Protein AF-A0A932T012-F1 (afdb_monomer_lite)

Secondary structure (DSSP, 8-state):
---------------S--------S-----TT---TT-S-TTS--------TTS-----HHHHHHHHHHHHHHH---HHHHHHHHHHHHHHHHHHHHHHHHHHHHHHHHHHHHHHHHHHHHHHHHHTHHHHHHHHHHHHHHHHTT-S-------------------

Radius of gyration: 33.33 Å; chains: 1; bounding box: 87×62×75 Å

pLDDT: mean 76.05, std 20.31, range [42.94, 98.31]

Sequence (166 aa):
MKIAIGGLCGALLFLAFGPAWAQPKGRFVPKDLGPPDEVGSDVKLVPTLRQFGAPVEPDQFTIDTNEVIGAYRESTDDKIRANLRSRLVVLLSRKFDSQHQRREKEINELKARLKQLTETHAKRTADRKGIIDRHADHLLREVDGLGWEFDEPAMVGDPDLSYRIN

Foldseek 3Di:
DDDDDDDDDDPDDPDDDDDDDPPPPDPPPPPPPPDPPPPDPPPPPDPPPPPPDDPDDDDVLNVVLVVLVVQLVVDPDPVSNVVSVVVNVVSVVVVVVVVVVVVVVVVVVVVVVVVVVVVVVVVCVVCVVVVVVVVVVQVVCVVVVNHPPDPPVPCPPPPPPPDDDD

Structure (mmCIF, N/CA/C/O backbone):
data_AF-A0A932T012-F1
#
_entry.id   AF-A0A932T012-F1
#
loop_
_atom_site.group_PDB
_atom_site.id
_atom_site.type_symbol
_atom_site.label_atom_id
_atom_site.label_alt_id
_atom_site.label_comp_id
_atom_site.label_asym_id
_atom_site.label_entity_id
_atom_site.label_seq_id
_atom_site.pdbx_PDB_ins_code
_atom_site.Cartn_x
_atom_site.Cartn_y
_atom_site.Cartn_z
_atom_site.occupancy
_atom_site.B_iso_or_equiv
_atom_site.auth_seq_id
_atom_site.auth_comp_id
_atom_site.auth_asym_id
_atom_site.auth_atom_id
_atom_site.pdbx_PDB_model_num
ATOM 1 N N . MET A 1 1 ? -25.061 -42.784 -18.153 1.00 48.53 1 MET A N 1
ATOM 2 C CA . MET A 1 1 ? -23.814 -43.362 -18.698 1.00 48.53 1 MET A CA 1
ATOM 3 C C . MET A 1 1 ? -22.673 -42.988 -17.767 1.00 48.53 1 MET A C 1
ATOM 5 O O . MET A 1 1 ? -22.467 -41.806 -17.539 1.00 48.53 1 MET A O 1
ATOM 9 N N . LYS A 1 2 ? -22.023 -43.977 -17.147 1.00 44.00 2 LYS A N 1
ATOM 10 C CA . LYS A 1 2 ? -20.878 -43.804 -16.241 1.00 44.00 2 LYS A CA 1
ATOM 11 C C . LYS A 1 2 ? -19.634 -44.284 -16.985 1.00 44.00 2 LYS A C 1
ATOM 13 O O . LYS A 1 2 ? -19.630 -45.424 -17.434 1.00 44.00 2 LYS A O 1
ATOM 18 N N . ILE A 1 3 ? -18.620 -43.432 -17.108 1.00 52.34 3 ILE A N 1
ATOM 19 C CA . ILE A 1 3 ? -17.294 -43.811 -17.604 1.00 52.34 3 ILE A CA 1
ATOM 20 C C . ILE A 1 3 ? -16.326 -43.612 -16.438 1.00 52.34 3 ILE A C 1
ATOM 22 O O . ILE A 1 3 ? -16.067 -42.490 -16.014 1.00 52.34 3 ILE A O 1
ATOM 26 N N . ALA A 1 4 ? -15.880 -44.731 -15.881 1.00 56.84 4 ALA A N 1
ATOM 27 C CA . ALA A 1 4 ? -14.683 -44.845 -15.058 1.00 56.84 4 ALA A CA 1
ATOM 28 C C . ALA A 1 4 ? -13.590 -45.520 -15.910 1.00 56.84 4 ALA A C 1
ATOM 30 O O . ALA A 1 4 ? -13.897 -45.991 -17.003 1.00 56.84 4 ALA A O 1
ATOM 31 N N . ILE A 1 5 ? -12.379 -45.648 -15.350 1.00 50.69 5 ILE A N 1
ATOM 32 C CA . ILE A 1 5 ? -11.118 -46.164 -15.932 1.00 50.69 5 ILE A CA 1
ATOM 33 C C . ILE A 1 5 ? -10.258 -45.013 -16.489 1.00 50.69 5 ILE A C 1
ATOM 35 O O . ILE A 1 5 ? -10.705 -44.252 -17.332 1.00 50.69 5 ILE A O 1
ATOM 39 N N . GLY A 1 6 ? -9.013 -44.808 -16.070 1.00 44.91 6 GLY A N 1
ATOM 40 C CA . GLY A 1 6 ? -8.174 -45.586 -15.170 1.00 44.91 6 GLY A CA 1
ATOM 41 C C . GLY A 1 6 ? -6.898 -44.806 -14.862 1.00 44.91 6 GLY A C 1
ATOM 42 O O . GLY A 1 6 ? -6.474 -43.945 -15.632 1.00 44.91 6 GLY A O 1
ATOM 43 N N . GLY A 1 7 ? -6.326 -45.093 -13.695 1.00 50.66 7 GLY A N 1
ATOM 44 C CA . GLY A 1 7 ? -5.033 -44.576 -13.281 1.00 50.66 7 GLY A CA 1
ATOM 45 C C . GLY A 1 7 ? -3.892 -45.178 -14.098 1.00 50.66 7 GLY A C 1
ATOM 46 O O . GLY A 1 7 ? -3.899 -46.358 -14.438 1.00 50.66 7 GLY A O 1
ATOM 47 N N . LEU A 1 8 ? -2.899 -44.338 -14.365 1.00 47.88 8 LEU A N 1
ATOM 48 C CA . LEU A 1 8 ? -1.589 -44.688 -14.902 1.00 47.88 8 LEU A CA 1
ATOM 49 C C . LEU A 1 8 ? -0.626 -43.712 -14.211 1.00 47.88 8 LEU A C 1
ATOM 51 O O . LEU A 1 8 ? -0.660 -42.512 -14.453 1.00 47.88 8 LEU A O 1
ATOM 55 N N . CYS A 1 9 ? -0.051 -44.106 -13.076 1.00 42.94 9 CYS A N 1
ATOM 56 C CA . CYS A 1 9 ? 1.276 -44.718 -13.006 1.00 42.94 9 CYS A CA 1
ATOM 57 C C . CYS A 1 9 ? 2.296 -43.947 -13.857 1.00 42.94 9 CYS A C 1
ATOM 59 O O . CYS A 1 9 ? 2.454 -44.194 -15.046 1.00 42.94 9 CYS A O 1
ATOM 61 N N . GLY A 1 10 ? 2.980 -42.999 -13.224 1.00 46.34 10 GLY A N 1
ATOM 62 C CA . GLY A 1 10 ? 3.998 -42.172 -13.861 1.00 46.34 10 GLY A CA 1
ATOM 63 C C . GLY A 1 10 ? 4.817 -41.415 -12.829 1.00 46.34 10 GLY A C 1
ATOM 64 O O . GLY A 1 10 ? 4.950 -40.200 -12.910 1.00 46.34 10 GLY A O 1
ATOM 65 N N . ALA A 1 11 ? 5.323 -42.131 -11.823 1.00 50.38 11 ALA A N 1
ATOM 66 C CA . ALA A 1 11 ? 6.376 -41.640 -10.948 1.00 50.38 11 ALA A CA 1
ATOM 67 C C . ALA A 1 11 ? 7.670 -41.498 -11.767 1.00 50.38 11 ALA A C 1
ATOM 69 O O . ALA A 1 11 ? 8.505 -42.398 -11.792 1.00 50.38 11 ALA A O 1
ATOM 70 N N . LEU A 1 12 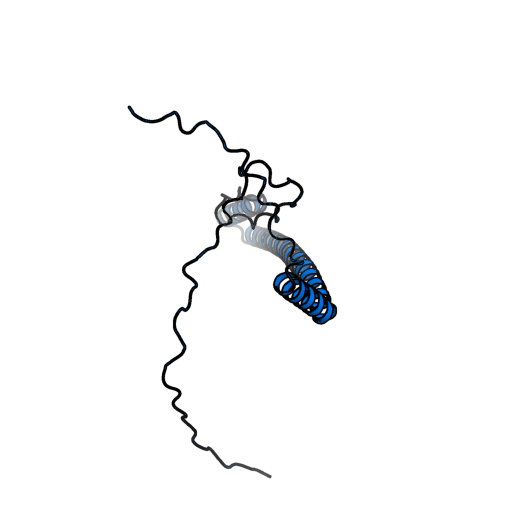? 7.824 -40.372 -12.465 1.00 54.47 12 LEU A N 1
ATOM 71 C CA . LEU A 1 12 ? 9.108 -39.942 -13.005 1.00 54.47 12 LEU A CA 1
ATOM 72 C C . LEU A 1 12 ? 9.829 -39.113 -11.945 1.00 54.47 12 LEU A C 1
ATOM 74 O O . LEU A 1 12 ? 9.693 -37.899 -11.834 1.00 54.47 12 LEU A O 1
ATOM 78 N N . LEU A 1 13 ? 10.581 -39.863 -11.147 1.00 48.69 13 LEU A N 1
ATOM 79 C CA . LEU A 1 13 ? 11.903 -39.526 -10.640 1.00 48.69 13 LEU A CA 1
ATOM 80 C C . LEU A 1 13 ? 12.640 -38.531 -11.567 1.00 48.69 13 LEU A C 1
ATOM 82 O O . LEU A 1 13 ? 13.310 -38.932 -12.513 1.00 48.69 13 LEU A O 1
ATOM 86 N N . PHE A 1 14 ? 12.564 -37.234 -11.266 1.00 46.28 14 PHE A N 1
ATOM 87 C CA . PHE A 1 14 ? 13.635 -36.296 -11.603 1.00 46.28 14 PHE A CA 1
ATOM 88 C C . PHE A 1 14 ? 14.411 -36.011 -10.322 1.00 46.28 14 PHE A C 1
ATOM 90 O O . PHE A 1 14 ? 14.105 -35.112 -9.539 1.00 46.28 14 PHE A O 1
ATOM 97 N N . LEU A 1 15 ? 15.404 -36.872 -10.099 1.00 52.03 15 LEU A N 1
ATOM 98 C CA . LEU A 1 15 ? 16.545 -36.579 -9.253 1.00 52.03 15 LEU A CA 1
ATOM 99 C C . LEU A 1 15 ? 17.149 -35.239 -9.681 1.00 52.03 15 LEU A C 1
ATOM 101 O O . LEU A 1 15 ? 17.484 -35.029 -10.843 1.00 52.03 15 LEU A O 1
ATOM 105 N N . ALA A 1 16 ? 17.245 -34.347 -8.700 1.00 52.66 16 ALA A N 1
ATOM 106 C CA . ALA A 1 16 ? 18.463 -33.636 -8.342 1.00 52.66 16 ALA A CA 1
ATOM 107 C C . ALA A 1 16 ? 19.499 -33.464 -9.467 1.00 52.66 16 ALA A C 1
ATOM 109 O O . ALA A 1 16 ? 20.289 -34.370 -9.692 1.00 52.66 16 ALA A O 1
ATOM 110 N N . PHE A 1 17 ? 19.530 -32.283 -10.094 1.00 52.78 17 PHE A N 1
ATOM 111 C CA . PHE A 1 17 ? 20.749 -31.521 -10.427 1.00 52.78 17 PHE A CA 1
ATOM 112 C C . PHE A 1 17 ? 20.348 -30.200 -11.116 1.00 52.78 17 PHE A C 1
ATOM 114 O O . PHE A 1 17 ? 20.526 -30.001 -12.313 1.00 52.78 17 PHE A O 1
ATOM 121 N N . GLY A 1 18 ? 19.750 -29.273 -10.364 1.00 47.53 18 GLY A N 1
ATOM 122 C CA . GLY A 1 18 ? 19.715 -27.873 -10.792 1.00 47.53 18 GLY A CA 1
ATOM 123 C C . GLY A 1 18 ? 21.042 -27.220 -10.394 1.00 47.53 18 GLY A C 1
ATOM 124 O O . GLY A 1 18 ? 21.390 -27.318 -9.214 1.00 47.53 18 GLY A O 1
ATOM 125 N N . PRO A 1 19 ? 21.801 -26.577 -11.303 1.00 57.75 19 PRO A N 1
ATOM 126 C CA . PRO A 1 19 ? 23.048 -25.911 -10.951 1.00 57.75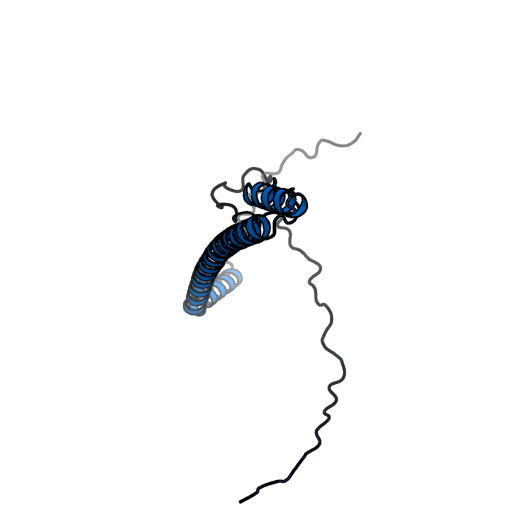 19 PRO A CA 1
ATOM 127 C C . PRO A 1 19 ? 22.745 -24.687 -10.079 1.00 57.75 19 PRO A C 1
ATOM 129 O O . PRO A 1 19 ? 22.476 -23.584 -10.539 1.00 57.75 19 PRO A O 1
ATOM 132 N N . ALA A 1 20 ? 22.730 -24.911 -8.774 1.00 51.69 20 ALA A N 1
ATOM 133 C CA . ALA A 1 20 ? 23.737 -24.353 -7.900 1.00 51.69 20 ALA A CA 1
ATOM 134 C C . ALA A 1 20 ? 24.560 -23.173 -8.488 1.00 51.69 20 ALA A C 1
ATOM 136 O O . ALA A 1 20 ? 25.576 -23.371 -9.145 1.00 51.69 20 ALA A O 1
ATOM 137 N N . TRP A 1 21 ? 24.133 -21.942 -8.183 1.00 59.75 21 TRP A N 1
ATOM 138 C CA . TRP A 1 21 ? 25.021 -20.813 -7.861 1.00 59.75 21 TRP A CA 1
ATOM 139 C C . TRP A 1 21 ? 26.208 -20.543 -8.807 1.00 59.75 21 TRP A C 1
ATOM 141 O O . TRP A 1 21 ? 27.337 -20.365 -8.361 1.00 59.75 21 TRP A O 1
ATOM 151 N N . ALA A 1 22 ? 25.947 -20.308 -10.092 1.00 51.66 22 ALA A N 1
ATOM 152 C CA . ALA A 1 22 ? 26.799 -19.402 -10.868 1.00 51.66 22 ALA A CA 1
ATOM 153 C C . ALA A 1 22 ? 26.419 -17.945 -10.538 1.00 51.66 22 ALA A C 1
ATOM 155 O O . ALA A 1 22 ? 25.855 -17.219 -11.352 1.00 51.66 22 ALA A O 1
ATOM 156 N N . GLN A 1 23 ? 26.669 -17.529 -9.294 1.00 64.12 23 GLN A N 1
ATOM 157 C CA . GLN A 1 23 ? 26.728 -16.107 -8.966 1.00 64.12 23 GLN A CA 1
ATOM 158 C C . GLN A 1 23 ? 28.036 -15.573 -9.563 1.00 64.12 23 GLN A C 1
ATOM 160 O O . GLN A 1 23 ? 29.097 -16.059 -9.159 1.00 64.12 23 GLN A O 1
ATOM 165 N N . PRO A 1 24 ? 28.019 -14.606 -10.497 1.00 56.78 24 PRO A N 1
ATOM 166 C CA . PRO A 1 24 ? 29.245 -13.926 -10.879 1.00 56.78 24 PRO A CA 1
ATOM 167 C C . PRO A 1 24 ? 29.803 -13.240 -9.626 1.00 56.78 24 PRO A C 1
ATOM 169 O O . PRO A 1 24 ? 29.246 -12.263 -9.122 1.00 56.78 24 PRO A O 1
ATOM 172 N N . LYS A 1 25 ? 30.896 -13.786 -9.083 1.00 56.50 25 LYS A N 1
ATOM 173 C CA . LYS A 1 25 ? 31.730 -13.112 -8.084 1.00 56.50 25 LYS A CA 1
ATOM 174 C C . LYS A 1 25 ? 32.438 -11.968 -8.794 1.00 56.50 25 LYS A C 1
ATOM 176 O O . LYS A 1 25 ? 33.554 -12.098 -9.272 1.00 56.50 25 LYS A O 1
ATOM 181 N N . GLY A 1 26 ? 31.708 -10.877 -8.918 1.00 51.81 26 GLY A N 1
ATOM 182 C CA . GLY A 1 26 ? 32.116 -9.690 -9.635 1.00 51.81 26 GLY A CA 1
ATOM 183 C C . GLY A 1 26 ? 30.939 -8.739 -9.662 1.00 51.81 26 GLY A C 1
ATOM 184 O O . GLY A 1 26 ? 30.321 -8.541 -10.702 1.00 51.81 26 GLY A O 1
ATOM 185 N N . ARG A 1 27 ? 30.598 -8.157 -8.504 1.00 53.12 27 ARG A N 1
ATOM 186 C CA . ARG A 1 27 ? 29.941 -6.850 -8.537 1.00 53.12 27 ARG A CA 1
ATOM 187 C C . ARG A 1 27 ? 30.942 -5.932 -9.219 1.00 53.12 27 ARG A C 1
ATOM 189 O O . ARG A 1 27 ? 31.914 -5.513 -8.599 1.00 53.12 27 ARG A O 1
ATOM 196 N N . PHE A 1 28 ? 30.718 -5.684 -10.501 1.00 56.00 28 PHE A N 1
ATOM 197 C CA . PHE A 1 28 ? 31.253 -4.514 -11.161 1.00 56.00 28 PHE A CA 1
ATOM 198 C C . PHE A 1 28 ? 30.700 -3.326 -10.375 1.00 56.00 28 PHE A C 1
ATOM 200 O O . PHE A 1 28 ? 29.518 -3.001 -10.467 1.00 56.00 28 PHE A O 1
ATOM 207 N N . VAL A 1 29 ? 31.515 -2.788 -9.475 1.00 60.53 29 VAL A N 1
ATOM 208 C CA . VAL A 1 29 ? 31.317 -1.449 -8.942 1.00 60.53 29 VAL A CA 1
ATOM 209 C C . VAL A 1 29 ? 32.084 -0.581 -9.929 1.00 60.53 29 VAL A C 1
ATOM 211 O O . VAL A 1 29 ? 33.313 -0.683 -9.947 1.00 60.53 29 VAL A O 1
ATOM 214 N N . PRO A 1 30 ? 31.409 0.179 -10.811 1.00 56.38 30 PRO A N 1
ATOM 215 C CA . PRO A 1 30 ? 32.094 1.171 -11.622 1.00 56.38 30 PRO A CA 1
ATOM 216 C C . PRO A 1 30 ? 32.911 2.045 -10.670 1.00 56.38 30 PRO A C 1
ATOM 218 O O . PRO A 1 30 ? 32.372 2.550 -9.682 1.00 56.38 30 PRO A O 1
ATOM 221 N N . LYS A 1 31 ? 34.216 2.160 -10.918 1.00 62.47 31 LYS A N 1
ATOM 222 C CA . LYS A 1 31 ? 35.138 2.918 -10.060 1.00 62.47 31 LYS A CA 1
ATOM 223 C C . LYS A 1 31 ? 34.909 4.434 -10.158 1.00 62.47 31 LYS A C 1
ATOM 225 O O . LYS A 1 31 ? 35.461 5.178 -9.359 1.00 62.47 31 LYS A O 1
ATOM 230 N N . ASP A 1 32 ? 34.015 4.836 -11.061 1.00 57.38 32 ASP A N 1
ATOM 231 C CA . ASP A 1 32 ? 33.709 6.217 -11.428 1.00 57.38 32 ASP A CA 1
ATOM 232 C C . ASP A 1 32 ? 32.343 6.670 -10.897 1.00 57.38 32 ASP A C 1
ATOM 234 O O . ASP A 1 32 ? 31.744 7.622 -11.397 1.00 57.38 32 ASP A O 1
ATOM 238 N N . LEU A 1 33 ? 31.823 6.001 -9.861 1.00 57.16 33 LEU A N 1
ATOM 239 C CA . LEU A 1 33 ? 30.870 6.666 -8.982 1.00 57.16 33 LEU A CA 1
ATOM 240 C C . LEU A 1 33 ? 31.641 7.812 -8.327 1.00 57.16 33 LEU A C 1
ATOM 242 O O . LEU A 1 33 ? 32.374 7.599 -7.362 1.00 57.16 33 LEU A O 1
ATOM 246 N N . GLY A 1 34 ? 31.520 9.001 -8.922 1.00 60.44 34 GLY A N 1
ATOM 247 C CA . GLY A 1 34 ? 32.024 10.248 -8.366 1.00 60.44 34 GLY A CA 1
ATOM 248 C C . GLY A 1 34 ? 31.603 10.413 -6.902 1.00 60.44 34 GLY A C 1
ATOM 249 O O . GLY A 1 34 ? 30.757 9.655 -6.408 1.00 60.44 34 GLY 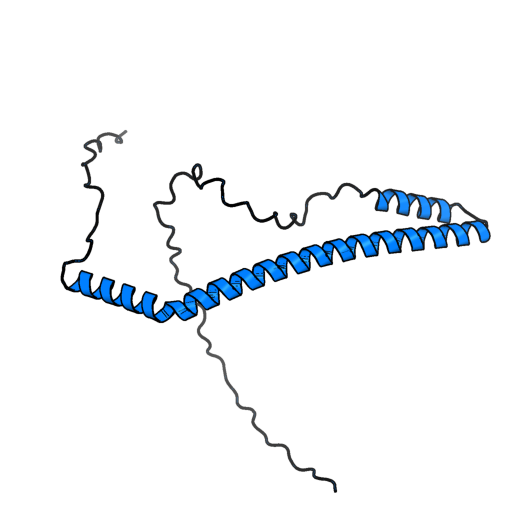A O 1
ATOM 250 N N . PRO A 1 35 ? 32.203 11.378 -6.185 1.00 61.66 35 PRO A N 1
ATOM 251 C CA . PRO A 1 35 ? 31.867 11.630 -4.789 1.00 61.66 35 PRO A CA 1
ATOM 252 C C . PRO A 1 35 ? 30.337 11.631 -4.618 1.00 61.66 35 PRO A C 1
ATOM 254 O O . PRO A 1 35 ? 29.642 12.165 -5.489 1.00 61.66 35 PRO A O 1
ATOM 257 N N . PRO A 1 36 ? 29.792 10.995 -3.562 1.00 58.75 36 PRO A N 1
ATOM 258 C CA . PRO A 1 36 ? 28.352 10.755 -3.371 1.00 58.75 36 PRO A CA 1
ATOM 259 C C . PRO A 1 36 ? 27.493 12.031 -3.233 1.00 58.75 36 PRO A C 1
ATOM 261 O O . PRO A 1 36 ? 26.332 11.966 -2.832 1.00 58.75 36 PRO A O 1
ATOM 264 N N . ASP A 1 37 ? 28.047 13.177 -3.601 1.00 58.84 37 ASP A N 1
ATOM 265 C CA . ASP A 1 37 ? 27.605 14.515 -3.274 1.00 58.84 37 ASP A CA 1
ATOM 266 C C . ASP A 1 37 ? 26.842 15.152 -4.455 1.00 58.84 37 ASP A C 1
ATOM 268 O O . ASP A 1 37 ? 26.145 16.144 -4.262 1.00 58.84 37 ASP A O 1
ATOM 272 N N . GLU A 1 38 ? 26.905 14.565 -5.664 1.00 54.22 38 GLU A N 1
ATOM 273 C CA . GLU A 1 38 ? 26.317 15.144 -6.890 1.00 54.22 38 GLU A CA 1
ATOM 274 C C . GLU A 1 38 ? 25.379 14.208 -7.679 1.00 54.22 38 GLU A C 1
ATOM 276 O O . GLU A 1 38 ? 25.150 14.382 -8.878 1.00 54.22 38 GLU A O 1
ATOM 281 N N . VAL A 1 39 ? 24.755 13.221 -7.026 1.00 56.12 39 VAL A N 1
ATOM 282 C CA . VAL A 1 39 ? 23.585 12.564 -7.633 1.00 56.12 39 VAL A CA 1
ATOM 283 C C . VAL A 1 39 ? 22.433 13.565 -7.602 1.00 56.12 39 VAL A C 1
ATOM 285 O O . VAL A 1 39 ? 21.827 13.788 -6.555 1.00 56.12 39 VAL A O 1
ATOM 288 N N . GLY A 1 40 ? 22.164 14.175 -8.760 1.00 50.44 40 GLY A N 1
ATOM 289 C CA . GLY A 1 40 ? 21.108 15.159 -8.980 1.00 50.44 40 GLY A CA 1
ATOM 290 C C . GLY A 1 40 ? 19.844 14.865 -8.171 1.00 50.44 40 GLY A C 1
ATOM 291 O O . GLY A 1 40 ? 19.222 13.806 -8.287 1.00 50.44 40 GLY A O 1
ATOM 292 N N . SER A 1 41 ? 19.463 15.845 -7.361 1.00 51.91 41 SER A N 1
ATOM 293 C CA . SER A 1 41 ? 18.329 15.871 -6.433 1.00 51.91 41 SER A CA 1
ATOM 294 C C . SER A 1 41 ? 16.945 15.717 -7.089 1.00 51.91 41 SER A C 1
ATOM 296 O O . SER A 1 41 ? 15.927 15.772 -6.399 1.00 51.91 41 SER A O 1
ATOM 298 N N . ASP A 1 42 ? 16.885 15.472 -8.399 1.00 49.84 42 ASP A N 1
ATOM 299 C CA . ASP A 1 42 ? 15.647 15.342 -9.172 1.00 49.84 42 ASP A CA 1
ATOM 300 C C . ASP A 1 42 ? 15.087 13.917 -9.239 1.00 49.84 42 ASP A C 1
ATOM 302 O O . ASP A 1 42 ? 13.967 13.703 -9.721 1.00 49.84 42 ASP A O 1
ATOM 306 N N . VAL A 1 43 ? 15.784 12.924 -8.678 1.00 50.09 43 VAL A N 1
ATOM 307 C CA . VAL A 1 43 ? 15.113 11.674 -8.317 1.00 50.09 43 VAL A CA 1
ATOM 308 C C . VAL A 1 43 ? 14.241 11.992 -7.111 1.00 50.09 43 VAL A C 1
ATOM 310 O O . VAL A 1 43 ? 14.707 11.935 -5.978 1.00 50.09 43 VAL A O 1
ATOM 313 N N . LYS A 1 44 ? 12.967 12.338 -7.352 1.00 54.59 44 LYS A N 1
ATOM 314 C CA . LYS A 1 44 ? 11.925 12.379 -6.316 1.00 54.59 44 LYS A CA 1
ATOM 315 C C . LYS A 1 44 ? 11.948 11.038 -5.604 1.00 54.59 44 LYS A C 1
ATOM 317 O O . LYS A 1 44 ? 11.386 10.053 -6.090 1.00 54.59 44 LYS A O 1
ATOM 322 N N . LEU A 1 45 ? 12.682 11.018 -4.497 1.00 51.41 45 LEU A N 1
ATOM 323 C CA . LEU A 1 45 ? 12.921 9.855 -3.679 1.00 51.41 45 LEU A CA 1
ATOM 324 C C . LEU A 1 45 ? 11.563 9.226 -3.417 1.00 51.41 45 LEU A C 1
ATOM 326 O O . LEU A 1 45 ? 10.626 9.880 -2.954 1.00 51.41 45 LEU A O 1
ATOM 330 N N . VAL A 1 46 ? 11.478 7.961 -3.823 1.00 57.00 46 VAL A N 1
ATOM 331 C CA . VAL A 1 46 ? 10.439 6.998 -3.481 1.00 57.00 46 VAL A CA 1
ATOM 332 C C . VAL A 1 46 ? 9.833 7.396 -2.135 1.00 57.00 46 VAL A C 1
ATOM 334 O O . VAL A 1 46 ? 10.620 7.560 -1.199 1.00 57.00 46 VAL A O 1
ATOM 337 N N . PRO A 1 47 ? 8.497 7.556 -1.996 1.00 54.03 47 PRO A N 1
ATOM 338 C CA . PRO A 1 47 ? 7.908 7.759 -0.681 1.00 54.03 47 PRO A CA 1
ATOM 339 C C . PRO A 1 47 ? 8.403 6.601 0.163 1.00 54.03 47 PRO A C 1
ATOM 341 O O . PRO A 1 47 ? 8.095 5.443 -0.134 1.00 54.03 47 PRO A O 1
ATOM 344 N N . THR A 1 48 ? 9.296 6.924 1.097 1.00 57.16 48 THR A N 1
ATOM 345 C CA . THR A 1 48 ? 10.053 5.960 1.873 1.00 57.16 48 THR A CA 1
ATOM 346 C C . THR A 1 48 ? 9.018 4.996 2.404 1.00 57.16 48 THR A C 1
ATOM 348 O O . THR A 1 48 ? 8.078 5.441 3.067 1.00 57.16 48 THR A O 1
ATOM 351 N N . LEU A 1 49 ? 9.108 3.716 2.017 1.00 53.50 49 LEU A N 1
ATOM 352 C CA . LEU A 1 49 ? 8.304 2.656 2.615 1.00 53.50 49 LEU A CA 1
ATOM 353 C C . LEU A 1 49 ? 8.435 2.879 4.110 1.00 53.50 49 LEU A C 1
ATOM 355 O O . LEU A 1 49 ? 9.531 2.703 4.639 1.00 53.50 49 LEU A O 1
ATOM 359 N N . ARG A 1 50 ? 7.369 3.429 4.708 1.00 55.31 50 ARG A N 1
ATOM 360 C CA . ARG A 1 50 ? 7.347 3.995 6.058 1.00 55.31 50 ARG A CA 1
ATOM 361 C C . ARG A 1 50 ?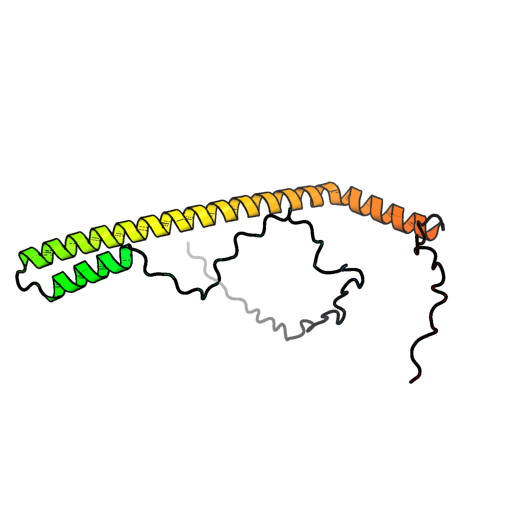 8.126 3.021 6.923 1.00 55.31 50 ARG A C 1
ATOM 363 O O . ARG A 1 50 ? 7.680 1.881 7.041 1.00 55.31 50 ARG A O 1
ATOM 370 N N . GLN A 1 51 ? 9.318 3.424 7.372 1.00 52.50 51 GLN A N 1
ATOM 371 C CA . GLN A 1 51 ? 10.261 2.526 8.031 1.00 52.50 51 GLN A CA 1
ATOM 372 C C . GLN A 1 51 ? 9.489 1.741 9.089 1.00 52.50 51 GLN A C 1
ATOM 374 O O . GLN A 1 51 ? 8.909 2.331 10.004 1.00 52.50 51 GLN A O 1
ATOM 379 N N . PHE A 1 52 ? 9.393 0.426 8.895 1.00 46.56 52 PHE A N 1
ATOM 380 C CA . PHE A 1 52 ? 8.767 -0.487 9.838 1.00 46.56 52 PHE A CA 1
ATOM 381 C C . PHE A 1 52 ? 9.591 -0.431 11.131 1.00 46.56 52 PHE A C 1
ATOM 383 O O . PHE A 1 52 ? 10.573 -1.152 11.260 1.00 46.56 52 PHE A O 1
ATOM 390 N N . GLY A 1 53 ? 9.264 0.484 12.044 1.00 48.94 53 GLY A N 1
ATOM 391 C CA . GLY A 1 53 ? 10.019 0.654 13.288 1.00 48.94 53 GLY A CA 1
ATOM 392 C C . GLY A 1 53 ? 10.036 2.057 13.889 1.00 48.94 53 GLY A C 1
ATOM 393 O O . GLY A 1 53 ? 10.423 2.184 15.045 1.00 48.94 53 GLY A O 1
ATOM 394 N N . ALA A 1 54 ? 9.603 3.104 13.175 1.00 49.56 54 ALA A N 1
ATOM 395 C CA . ALA A 1 54 ? 9.446 4.410 13.818 1.00 49.56 54 ALA A CA 1
ATOM 396 C C . ALA A 1 54 ? 8.306 4.347 14.860 1.00 49.56 54 ALA A C 1
ATOM 398 O O . ALA A 1 54 ? 7.227 3.847 14.515 1.00 49.56 54 ALA A O 1
ATOM 399 N N . PRO A 1 55 ? 8.508 4.837 16.101 1.00 49.66 55 PRO A N 1
ATOM 400 C CA . PRO A 1 55 ? 7.440 4.965 17.084 1.00 49.66 55 PRO A CA 1
ATOM 401 C C . PRO A 1 55 ? 6.307 5.782 16.470 1.00 49.66 55 PRO A C 1
ATOM 403 O O . PRO A 1 55 ? 6.480 6.942 16.102 1.00 49.66 55 PRO A O 1
ATOM 406 N N . VAL A 1 56 ? 5.158 5.144 16.271 1.00 62.00 56 VAL A N 1
ATOM 407 C CA . VAL A 1 56 ? 3.964 5.847 15.816 1.00 62.00 56 VAL A CA 1
ATOM 408 C C . VAL A 1 56 ? 3.409 6.545 17.047 1.00 62.00 56 VAL A C 1
ATOM 410 O O . VAL A 1 56 ? 2.917 5.866 17.947 1.00 62.00 56 VAL A O 1
ATOM 413 N N . GLU A 1 57 ? 3.526 7.875 17.092 1.00 64.00 57 GLU A N 1
ATOM 414 C CA . GLU A 1 57 ? 2.806 8.701 18.066 1.00 64.00 57 GLU A CA 1
ATOM 415 C C . GLU A 1 57 ? 1.348 8.223 18.153 1.00 64.00 57 GLU A C 1
ATOM 417 O O . GLU A 1 57 ? 0.746 7.938 17.104 1.00 64.00 57 GLU A O 1
ATOM 422 N N . PRO A 1 58 ? 0.785 8.062 19.365 1.00 69.44 58 PRO A N 1
ATOM 423 C CA . PRO A 1 58 ? -0.562 7.548 19.526 1.00 69.44 58 PRO A CA 1
ATOM 424 C C . PRO A 1 58 ? -1.535 8.442 18.760 1.00 69.44 58 PRO A C 1
ATOM 426 O O . PRO A 1 58 ? -1.733 9.610 19.080 1.00 69.44 58 PRO A O 1
ATOM 429 N N . ASP A 1 59 ? -2.137 7.873 17.717 1.00 82.38 59 ASP A N 1
ATOM 430 C CA . ASP A 1 59 ? -3.181 8.535 16.939 1.00 82.38 59 ASP A CA 1
ATOM 431 C C . ASP A 1 59 ? -4.326 8.926 17.888 1.00 82.38 59 ASP A C 1
ATOM 433 O O . ASP A 1 59 ? -4.646 8.154 18.800 1.00 82.38 59 ASP A O 1
ATOM 437 N N . GLN A 1 60 ? -4.971 10.075 17.659 1.00 85.38 60 GLN A N 1
ATOM 438 C CA . GLN A 1 60 ? -6.120 10.566 18.435 1.00 85.38 60 GLN A CA 1
ATOM 439 C C . GLN A 1 60 ? -7.159 9.456 18.653 1.00 85.38 60 GLN A C 1
ATOM 441 O O . GLN A 1 60 ? -7.728 9.310 19.730 1.00 85.38 60 GLN A O 1
ATOM 446 N N . PHE A 1 61 ? -7.315 8.580 17.659 1.00 87.94 61 PHE A N 1
ATOM 447 C CA . PHE A 1 61 ? -8.168 7.406 17.745 1.00 87.94 61 PHE A CA 1
ATOM 448 C C . PHE A 1 61 ? -7.872 6.479 18.937 1.00 87.94 61 PHE A C 1
ATOM 450 O O . PHE A 1 61 ? -8.785 5.923 19.548 1.00 87.94 61 PHE A O 1
ATOM 457 N N . THR A 1 62 ? -6.593 6.236 19.227 1.00 89.81 62 THR A N 1
ATOM 458 C CA . THR A 1 62 ? -6.170 5.353 20.323 1.00 89.81 62 THR A CA 1
ATOM 459 C C . THR A 1 62 ? -6.500 5.957 21.678 1.00 89.81 62 THR A C 1
ATOM 461 O O . THR A 1 62 ? -6.950 5.230 22.562 1.00 89.81 62 THR A O 1
ATOM 464 N N . ILE A 1 63 ? -6.367 7.278 21.801 1.00 92.25 63 ILE A N 1
ATOM 465 C CA . ILE A 1 63 ? -6.742 8.038 22.991 1.00 92.25 63 ILE A CA 1
ATOM 466 C C . ILE A 1 63 ? -8.256 7.924 23.202 1.00 92.25 63 ILE A C 1
ATOM 468 O O . ILE A 1 63 ? -8.681 7.402 24.232 1.00 92.25 63 ILE A O 1
ATOM 472 N N . ASP A 1 64 ? -9.055 8.270 22.187 1.00 93.00 64 ASP A N 1
ATOM 473 C CA . ASP A 1 64 ? -10.524 8.231 22.249 1.00 93.00 64 ASP A CA 1
ATOM 474 C C . ASP A 1 64 ? -11.055 6.818 22.560 1.00 93.00 64 ASP A C 1
ATOM 476 O O . ASP A 1 64 ? -12.016 6.631 23.307 1.00 93.00 64 ASP A O 1
ATOM 480 N N . THR A 1 65 ? -10.421 5.789 21.990 1.00 95.56 65 THR A N 1
ATOM 481 C CA . THR A 1 65 ? -10.795 4.388 22.234 1.00 95.56 65 THR A CA 1
ATOM 482 C C . THR A 1 65 ? -10.497 3.977 23.672 1.00 95.56 65 THR A C 1
ATOM 484 O O . THR A 1 65 ? -11.334 3.341 24.313 1.00 95.56 65 THR A O 1
ATOM 487 N N . ASN A 1 66 ? -9.321 4.338 24.190 1.00 96.31 66 ASN A N 1
ATOM 488 C CA . ASN A 1 66 ? -8.927 4.016 25.558 1.00 96.31 66 ASN A CA 1
ATOM 489 C C . ASN A 1 66 ? -9.804 4.742 26.582 1.00 96.31 66 ASN A C 1
ATOM 491 O O . ASN A 1 66 ? -10.176 4.135 27.584 1.00 96.31 66 ASN A O 1
ATOM 495 N N . GLU A 1 67 ? -10.194 5.988 26.304 1.00 96.88 67 GLU A N 1
ATOM 496 C CA . GLU A 1 67 ? -11.141 6.747 27.126 1.00 96.88 67 GLU A CA 1
ATOM 497 C C . GLU A 1 67 ? -12.498 6.031 27.216 1.00 96.88 67 GLU A C 1
ATOM 499 O O . GLU A 1 67 ? -12.994 5.769 28.311 1.00 96.88 67 GLU A O 1
ATOM 504 N N . VAL A 1 68 ? -13.072 5.624 26.075 1.00 97.81 68 VAL A N 1
ATOM 505 C CA . VAL A 1 68 ? -14.361 4.907 26.046 1.00 97.81 68 VAL A CA 1
ATOM 506 C C . VAL A 1 68 ? -14.268 3.547 26.747 1.00 97.81 68 VAL A C 1
ATOM 508 O O . VAL A 1 68 ? -15.208 3.147 27.435 1.00 97.81 68 VAL A O 1
ATOM 511 N N . ILE A 1 69 ? -13.143 2.837 26.612 1.00 97.75 69 ILE A N 1
ATOM 512 C CA . ILE A 1 69 ? -12.901 1.573 27.323 1.00 97.75 69 ILE A CA 1
ATOM 513 C C . ILE A 1 69 ? -12.788 1.804 28.836 1.00 97.75 69 ILE A C 1
ATOM 515 O O . ILE A 1 69 ? -13.333 1.009 29.602 1.00 97.75 69 ILE A O 1
ATOM 519 N N . GLY A 1 70 ? -12.106 2.869 29.266 1.00 97.75 70 GLY A N 1
ATOM 520 C CA . GLY A 1 70 ? -12.014 3.269 30.671 1.00 97.75 70 GLY A CA 1
ATOM 521 C C . GLY A 1 70 ? -13.395 3.537 31.263 1.00 97.75 70 GLY A C 1
ATOM 522 O O . GLY A 1 70 ? -13.809 2.845 32.191 1.00 97.75 70 GLY A O 1
ATOM 523 N N . ALA A 1 71 ? -14.165 4.420 30.624 1.00 97.69 71 ALA A N 1
ATOM 524 C CA . ALA A 1 71 ? -15.530 4.743 31.037 1.00 97.69 71 ALA A CA 1
ATOM 525 C C . ALA A 1 71 ? -16.443 3.503 31.088 1.00 97.69 71 ALA A C 1
ATOM 527 O O . ALA A 1 71 ? -17.273 3.366 31.985 1.00 97.69 71 ALA A O 1
ATOM 528 N N . TYR A 1 72 ? -16.277 2.563 30.149 1.00 97.94 72 TYR A N 1
ATOM 529 C CA . TYR A 1 72 ? -17.061 1.325 30.121 1.00 97.94 72 TYR A CA 1
ATOM 530 C C . TYR A 1 72 ? -16.769 0.418 31.319 1.00 97.94 72 TYR A C 1
ATOM 532 O O . TYR A 1 72 ? -17.682 -0.225 31.837 1.00 97.94 72 TYR A O 1
ATOM 540 N N . ARG A 1 73 ? -15.504 0.353 31.751 1.00 98.00 73 ARG A N 1
ATOM 541 C CA . ARG A 1 73 ? -15.080 -0.439 32.917 1.00 98.00 73 ARG A CA 1
ATOM 542 C C . ARG A 1 73 ? -15.586 0.153 34.229 1.00 98.00 73 ARG A C 1
ATOM 544 O O . ARG A 1 73 ? -15.883 -0.606 35.143 1.00 98.00 73 ARG A O 1
ATOM 551 N N . GLU A 1 74 ? -15.675 1.475 34.307 1.00 98.19 74 GLU A N 1
ATOM 552 C CA . GLU A 1 74 ? -16.120 2.198 35.503 1.00 98.19 74 GLU A CA 1
ATOM 553 C C . GLU A 1 74 ? -17.649 2.233 35.640 1.00 98.19 74 GLU A C 1
ATOM 555 O O . GLU A 1 74 ? -18.173 2.335 36.747 1.00 98.19 74 GLU A O 1
ATOM 560 N N . SER A 1 75 ? -18.386 2.127 34.531 1.00 97.62 75 SER A N 1
ATOM 561 C CA . SER A 1 75 ? -19.849 2.170 34.550 1.00 97.62 75 SER A CA 1
ATOM 562 C C . SER A 1 75 ? -20.486 0.868 35.056 1.00 97.62 75 SER A C 1
ATOM 564 O O . SER A 1 75 ? -20.277 -0.203 34.486 1.00 97.62 75 SER A O 1
ATOM 566 N N . THR A 1 76 ? -21.338 0.974 36.078 1.00 97.06 76 THR A N 1
ATOM 567 C CA . THR A 1 76 ? -22.126 -0.147 36.630 1.00 97.06 76 THR A CA 1
ATOM 568 C C . THR A 1 76 ? -23.533 -0.255 36.034 1.00 97.06 76 THR A C 1
ATOM 570 O O . THR A 1 76 ? -24.154 -1.307 36.138 1.00 97.06 76 THR A O 1
ATOM 573 N N . ASP A 1 77 ? -24.043 0.814 35.410 1.00 98.06 77 ASP A N 1
ATOM 574 C CA . ASP A 1 77 ? -25.366 0.841 34.772 1.00 98.06 77 ASP A CA 1
ATOM 575 C C . ASP A 1 77 ? -25.322 0.232 33.361 1.00 98.06 77 ASP A C 1
ATOM 577 O O . ASP A 1 77 ? -24.580 0.684 32.481 1.00 98.06 77 ASP A O 1
ATOM 581 N N . ASP A 1 78 ? -26.174 -0.764 33.125 1.00 97.44 78 ASP A N 1
ATOM 582 C CA . ASP A 1 78 ? -26.296 -1.466 31.849 1.00 97.44 78 ASP A CA 1
ATOM 583 C C . ASP A 1 78 ? -26.690 -0.539 30.691 1.00 97.44 78 ASP A C 1
ATOM 585 O O . ASP A 1 78 ? -26.225 -0.729 29.562 1.00 97.44 78 ASP A O 1
ATOM 589 N N . LYS A 1 79 ? -27.491 0.504 30.948 1.00 97.88 79 LYS A N 1
ATOM 590 C CA . LYS A 1 79 ? -27.871 1.472 29.904 1.00 97.88 79 LYS A CA 1
ATOM 591 C C . LYS A 1 79 ? -26.668 2.287 29.438 1.00 97.88 79 LYS A C 1
ATOM 593 O O . LYS A 1 79 ? -26.463 2.465 28.235 1.00 97.88 79 LYS A O 1
ATOM 598 N N . ILE A 1 80 ? -25.842 2.746 30.378 1.00 97.50 80 ILE A N 1
ATOM 599 C CA . ILE A 1 80 ? -24.607 3.483 30.081 1.00 97.50 80 ILE A CA 1
ATOM 600 C C . ILE A 1 80 ? -23.631 2.579 29.322 1.00 97.50 80 ILE A C 1
ATOM 602 O O . ILE A 1 80 ? -23.093 2.984 28.289 1.00 97.50 80 ILE A O 1
ATOM 606 N N . ARG A 1 81 ? -23.475 1.321 29.752 1.00 98.00 81 ARG A N 1
ATOM 607 C CA . ARG A 1 81 ? -22.631 0.334 29.061 1.00 98.00 81 ARG A CA 1
ATOM 608 C C . ARG A 1 81 ? -23.080 0.080 27.625 1.00 98.00 81 ARG A C 1
ATOM 610 O O . ARG A 1 81 ? -22.234 -0.002 26.733 1.00 98.00 81 ARG A O 1
ATOM 617 N N . ALA A 1 82 ? -24.384 -0.019 27.369 1.00 98.19 82 ALA A N 1
ATOM 618 C CA . ALA A 1 82 ? -24.912 -0.187 26.015 1.00 98.19 82 ALA A CA 1
ATOM 619 C C . ALA A 1 82 ? -24.562 1.010 25.110 1.00 98.19 82 ALA A C 1
ATOM 621 O O . ALA A 1 82 ? -24.095 0.820 23.983 1.00 98.19 82 ALA A O 1
ATOM 622 N N . ASN A 1 83 ? -24.696 2.235 25.624 1.00 97.88 83 ASN A N 1
ATOM 623 C CA . ASN A 1 83 ? -24.339 3.454 24.894 1.00 97.88 83 ASN A CA 1
ATOM 624 C C . ASN A 1 83 ? -22.834 3.542 24.609 1.00 97.88 83 ASN A C 1
ATOM 626 O O . ASN A 1 83 ? -22.432 3.817 23.477 1.00 97.88 83 ASN A O 1
ATOM 630 N N . LEU A 1 84 ? -21.992 3.251 25.604 1.00 98.19 84 LEU A N 1
ATOM 631 C CA . LEU A 1 84 ? -20.535 3.235 25.443 1.00 98.19 84 LEU A CA 1
ATOM 632 C C . LEU A 1 84 ? -20.088 2.170 24.436 1.00 98.19 84 LEU A C 1
ATOM 634 O O . LEU A 1 84 ? -19.223 2.437 23.602 1.00 98.19 84 LEU A O 1
ATOM 638 N N . ARG A 1 85 ? -20.729 0.994 24.436 1.00 98.25 85 ARG A N 1
ATOM 639 C CA . ARG A 1 85 ? -20.494 -0.040 23.420 1.00 98.25 85 ARG A CA 1
ATOM 640 C C . ARG A 1 85 ? -20.840 0.458 22.017 1.00 98.25 85 ARG A C 1
ATOM 642 O O . ARG A 1 85 ? -20.057 0.237 21.099 1.00 98.25 85 ARG A O 1
ATOM 649 N N . SER A 1 86 ? -21.977 1.132 21.846 1.00 98.31 86 SER A N 1
ATOM 650 C CA . SER A 1 86 ? -22.363 1.722 20.557 1.00 98.31 86 SER A CA 1
ATOM 651 C C . SER A 1 86 ? -21.331 2.751 20.080 1.00 98.31 86 SER A C 1
ATOM 653 O O . SER A 1 86 ? -20.853 2.680 18.948 1.00 98.31 86 SER A O 1
ATOM 655 N N . ARG A 1 87 ? -20.884 3.643 20.976 1.00 97.50 87 ARG A N 1
ATOM 656 C CA . ARG A 1 87 ? -19.835 4.629 20.674 1.00 97.50 87 ARG A CA 1
ATOM 657 C C . ARG A 1 87 ? -18.517 3.966 20.271 1.00 97.50 87 ARG A C 1
ATOM 659 O O . ARG A 1 87 ? -17.894 4.401 19.305 1.00 97.50 87 ARG A O 1
ATOM 666 N N . LEU A 1 88 ? -18.118 2.898 20.962 1.00 97.75 88 LEU A N 1
ATOM 667 C CA . LEU A 1 88 ? -16.921 2.130 20.621 1.00 97.75 88 LEU A CA 1
ATOM 668 C C . LEU A 1 88 ? -17.022 1.511 19.220 1.00 97.75 88 LEU A C 1
ATOM 670 O O . LEU A 1 88 ? -16.061 1.579 18.458 1.00 97.75 88 LEU A O 1
ATOM 674 N N . VAL A 1 89 ? -18.180 0.949 18.859 1.00 98.00 89 VAL A N 1
ATOM 675 C CA . VAL A 1 89 ? -18.412 0.400 17.512 1.00 98.00 89 VAL A CA 1
ATOM 676 C C . VAL A 1 89 ? -18.264 1.491 16.453 1.00 98.00 89 VAL A C 1
ATOM 678 O O . VAL A 1 89 ? -17.528 1.293 15.492 1.00 98.00 89 VAL A O 1
ATOM 681 N N . VAL A 1 90 ? -18.880 2.660 16.654 1.00 97.25 90 VAL A N 1
ATOM 682 C CA . VAL A 1 90 ? -18.775 3.796 15.719 1.00 97.25 90 VAL A CA 1
ATOM 683 C C . VAL A 1 90 ? -17.326 4.251 15.540 1.00 97.25 90 VAL A C 1
ATOM 685 O O . VAL A 1 90 ? -16.886 4.474 14.410 1.00 97.25 90 VAL A O 1
ATOM 688 N N . LEU A 1 91 ? -16.562 4.358 16.633 1.00 95.88 91 LEU A N 1
ATOM 689 C CA . LEU A 1 91 ? -15.138 4.676 16.560 1.00 95.88 91 LEU A CA 1
ATOM 690 C C . LEU A 1 91 ? -14.400 3.614 15.729 1.00 95.88 91 LEU A C 1
ATOM 692 O O . LEU A 1 91 ? -13.751 3.946 14.736 1.00 95.88 91 LEU A O 1
ATOM 696 N N . LEU A 1 92 ? -14.529 2.333 16.077 1.00 95.81 92 LEU A N 1
ATOM 697 C CA . LEU A 1 92 ? -13.823 1.254 15.378 1.00 95.81 92 LEU A CA 1
ATOM 698 C C . LEU A 1 92 ? -14.156 1.203 13.882 1.00 95.81 92 LEU A C 1
ATOM 700 O O . LEU A 1 92 ? -13.236 1.053 13.076 1.00 95.81 92 LEU A O 1
ATOM 704 N N . SER A 1 93 ? -15.420 1.410 13.507 1.00 95.81 93 SER A N 1
ATOM 705 C CA . SER A 1 93 ? -15.835 1.534 12.106 1.00 95.81 93 SER A CA 1
ATOM 706 C C . SER A 1 93 ? -15.116 2.685 11.402 1.00 95.81 93 SER A C 1
ATOM 708 O O . SER A 1 93 ? -14.505 2.479 10.358 1.00 95.81 93 SER A O 1
ATOM 710 N N . ARG A 1 94 ? -15.063 3.876 12.012 1.00 94.25 94 ARG A N 1
ATOM 711 C CA . ARG A 1 94 ? -14.359 5.030 11.429 1.00 94.25 94 ARG A CA 1
ATOM 712 C C . ARG A 1 94 ? -12.864 4.768 11.226 1.00 94.25 94 ARG A C 1
ATOM 714 O O . ARG A 1 94 ? -12.301 5.173 10.207 1.00 94.25 94 ARG A O 1
ATOM 721 N N . LYS A 1 95 ? -12.199 4.103 12.180 1.00 92.06 95 LYS A N 1
ATOM 722 C CA . LYS A 1 95 ? -10.785 3.718 12.022 1.00 92.06 95 LYS A CA 1
ATOM 723 C C . LYS A 1 95 ? -10.605 2.731 10.884 1.00 92.06 95 LYS A C 1
ATOM 725 O O . LYS A 1 95 ? -9.676 2.893 10.094 1.00 92.06 95 LYS A O 1
ATOM 730 N N . PHE A 1 96 ? -11.465 1.724 10.817 1.00 94.69 96 PHE A N 1
ATOM 731 C CA . PHE A 1 96 ? -11.435 0.734 9.755 1.00 94.69 96 PHE A CA 1
ATOM 732 C C . PHE A 1 96 ? -11.575 1.403 8.385 1.00 94.69 96 PHE A C 1
ATOM 734 O O . PHE A 1 96 ? -10.706 1.215 7.538 1.00 94.69 96 PHE A O 1
ATOM 741 N N . ASP A 1 97 ? -12.569 2.274 8.207 1.00 95.12 97 ASP A N 1
ATOM 742 C CA . ASP A 1 97 ? -12.802 2.989 6.949 1.00 95.12 97 ASP A CA 1
ATOM 743 C C . ASP A 1 97 ? -11.611 3.867 6.554 1.00 95.12 97 ASP A C 1
ATOM 745 O O . ASP A 1 97 ? -11.155 3.833 5.412 1.00 95.12 97 ASP A O 1
ATOM 749 N N . SER A 1 98 ? -11.042 4.609 7.509 1.00 90.62 98 SER A N 1
ATOM 750 C CA . SER A 1 98 ? -9.846 5.430 7.279 1.00 90.62 98 SER A CA 1
ATOM 751 C C . SER A 1 98 ? -8.648 4.587 6.822 1.00 90.62 98 SER A C 1
ATOM 753 O O . SER A 1 98 ? -7.963 4.919 5.849 1.00 90.62 98 SER A O 1
ATOM 755 N N . GLN A 1 99 ? -8.410 3.449 7.484 1.00 89.38 99 GLN A N 1
ATOM 756 C CA . GLN A 1 99 ? -7.345 2.526 7.096 1.00 89.38 99 GLN A CA 1
ATOM 757 C C . GLN A 1 99 ? -7.604 1.912 5.721 1.00 89.38 99 GLN A C 1
ATOM 759 O O . GLN A 1 99 ? -6.680 1.845 4.909 1.00 89.38 99 GLN A O 1
ATOM 764 N N . HIS A 1 100 ? -8.843 1.517 5.436 1.00 93.81 100 HIS A N 1
ATOM 765 C CA . HIS A 1 100 ? -9.239 0.978 4.142 1.00 93.81 100 HIS A CA 1
ATOM 766 C C . HIS A 1 100 ? -9.011 1.978 3.015 1.00 93.81 100 HIS A C 1
ATOM 768 O O . HIS A 1 100 ? -8.338 1.641 2.044 1.00 93.81 100 HIS A O 1
ATOM 774 N N . GLN A 1 101 ? -9.459 3.223 3.173 1.00 93.06 101 GLN A N 1
ATOM 775 C CA . GLN A 1 101 ? -9.241 4.282 2.185 1.00 93.06 101 GLN A CA 1
ATOM 776 C C . GLN A 1 101 ? -7.753 4.546 1.947 1.00 93.06 101 GLN A C 1
ATOM 778 O O . GLN A 1 101 ? -7.319 4.748 0.812 1.00 93.06 101 GLN A O 1
ATOM 783 N N . ARG A 1 102 ? -6.938 4.532 3.007 1.00 89.94 102 ARG A N 1
ATOM 784 C CA . ARG A 1 102 ? -5.489 4.687 2.865 1.00 89.94 102 ARG A CA 1
ATOM 785 C C . ARG A 1 102 ? -4.874 3.522 2.086 1.00 89.94 102 ARG A C 1
ATOM 787 O O . ARG A 1 102 ? -4.086 3.764 1.176 1.00 89.94 102 ARG A O 1
ATOM 794 N N . ARG A 1 103 ? -5.238 2.278 2.411 1.00 92.19 103 ARG A N 1
ATOM 795 C CA . ARG A 1 103 ? -4.770 1.091 1.676 1.00 92.19 103 ARG A CA 1
ATOM 796 C C . ARG A 1 103 ? -5.220 1.113 0.222 1.00 92.19 103 ARG A C 1
ATOM 798 O O . ARG A 1 103 ? -4.444 0.761 -0.655 1.00 92.19 103 ARG A O 1
ATOM 805 N N . GLU A 1 104 ? -6.440 1.556 -0.047 1.00 94.19 104 GLU A N 1
ATOM 806 C CA . GLU A 1 104 ? -6.966 1.683 -1.402 1.00 94.19 104 GLU A CA 1
ATOM 807 C C . GLU A 1 104 ? -6.167 2.699 -2.230 1.00 94.19 104 GLU A C 1
ATOM 809 O O . GLU A 1 104 ? -5.788 2.407 -3.365 1.00 94.19 104 GLU A O 1
ATOM 814 N N . LYS A 1 105 ? -5.819 3.852 -1.644 1.00 93.69 105 LYS A N 1
ATOM 815 C CA . LYS A 1 105 ? -4.911 4.826 -2.272 1.00 93.69 105 LYS A CA 1
ATOM 816 C C . LYS A 1 105 ? -3.538 4.217 -2.558 1.00 93.69 105 LYS A C 1
ATOM 818 O O . LYS A 1 105 ? -3.080 4.290 -3.694 1.00 93.69 105 LYS A O 1
ATOM 823 N N . GLU A 1 106 ? -2.932 3.554 -1.569 1.00 91.38 106 GLU A N 1
ATOM 824 C CA . GLU A 1 106 ? -1.645 2.854 -1.723 1.00 91.38 106 GLU A CA 1
ATOM 825 C C . GLU A 1 106 ? -1.709 1.821 -2.874 1.00 91.38 106 GLU A C 1
ATOM 827 O O . GLU A 1 106 ? -0.821 1.769 -3.726 1.00 91.38 106 GLU A O 1
ATOM 832 N N . ILE A 1 107 ? -2.792 1.039 -2.965 1.00 94.50 107 ILE A N 1
ATOM 833 C CA . ILE A 1 107 ? -3.013 0.064 -4.045 1.00 94.50 107 ILE A CA 1
ATOM 834 C C . ILE A 1 107 ? -3.126 0.755 -5.410 1.00 94.50 107 ILE A C 1
ATOM 836 O O . ILE A 1 107 ? -2.544 0.282 -6.388 1.00 94.50 107 ILE A O 1
ATOM 840 N N . ASN A 1 108 ? -3.865 1.860 -5.504 1.00 94.88 108 ASN A N 1
ATOM 841 C CA . ASN A 1 108 ? -4.049 2.582 -6.763 1.00 94.88 108 ASN A CA 1
ATOM 842 C C . ASN A 1 108 ? -2.745 3.228 -7.253 1.00 94.88 108 ASN A C 1
ATOM 844 O O . ASN A 1 108 ? -2.440 3.163 -8.445 1.00 94.88 108 ASN A O 1
ATOM 848 N N . GLU A 1 109 ? -1.929 3.762 -6.344 1.00 94.12 109 GLU A N 1
ATOM 849 C CA . GLU A 1 109 ? -0.585 4.248 -6.666 1.00 94.12 109 GLU A CA 1
ATOM 850 C C . GLU A 1 109 ? 0.317 3.122 -7.191 1.00 94.12 109 GLU A C 1
ATOM 852 O O . GLU A 1 109 ? 0.996 3.289 -8.207 1.00 94.12 109 GLU A O 1
ATOM 857 N N . LEU A 1 110 ? 0.298 1.949 -6.547 1.00 94.69 110 LEU A N 1
ATOM 858 C CA . LEU A 1 110 ? 1.059 0.783 -7.003 1.00 94.69 110 LEU A CA 1
ATOM 859 C C . LEU A 1 110 ? 0.602 0.303 -8.387 1.00 94.69 110 LEU A C 1
ATOM 861 O O . LEU A 1 110 ? 1.442 0.003 -9.235 1.00 94.69 110 LEU A O 1
ATOM 865 N N . LYS A 1 111 ? -0.710 0.287 -8.655 1.00 96.25 111 LYS A N 1
ATOM 866 C CA . LYS A 1 111 ? -1.258 -0.048 -9.980 1.00 96.25 111 LYS A CA 1
ATOM 867 C C . LYS A 1 111 ? -0.795 0.931 -11.058 1.00 96.25 111 LYS A C 1
ATOM 869 O O . LYS A 1 111 ? -0.428 0.496 -12.148 1.00 96.25 111 LYS A O 1
ATOM 874 N N . ALA A 1 112 ? -0.775 2.231 -10.764 1.00 95.62 112 ALA A N 1
ATOM 875 C CA . ALA A 1 112 ? -0.293 3.242 -11.703 1.00 95.62 112 ALA A CA 1
ATOM 876 C C . ALA A 1 112 ? 1.190 3.031 -12.052 1.00 95.62 112 ALA A C 1
ATOM 878 O O . ALA A 1 112 ? 1.559 3.054 -13.227 1.00 95.62 112 ALA A O 1
ATOM 879 N N . ARG A 1 113 ? 2.028 2.738 -11.050 1.00 93.38 113 ARG A N 1
ATOM 880 C CA . ARG A 1 113 ? 3.452 2.422 -11.258 1.00 93.38 113 ARG A CA 1
ATOM 881 C C . ARG A 1 113 ? 3.644 1.142 -12.065 1.00 93.38 113 ARG A C 1
ATOM 883 O O . ARG A 1 113 ? 4.465 1.110 -12.977 1.00 93.38 113 ARG A O 1
ATOM 890 N N . LEU A 1 114 ? 2.865 0.100 -11.766 1.00 96.94 114 LEU A N 1
ATOM 891 C CA . LEU A 1 114 ? 2.901 -1.152 -12.519 1.00 96.94 114 LEU A CA 1
ATOM 892 C C . LEU A 1 114 ? 2.549 -0.909 -13.988 1.00 96.94 114 LEU A C 1
ATOM 894 O O . LEU A 1 114 ? 3.264 -1.380 -14.867 1.00 96.94 114 LEU A O 1
ATOM 898 N N . LYS A 1 115 ? 1.511 -0.111 -14.260 1.00 97.25 115 LYS A N 1
ATOM 899 C CA . LYS A 1 115 ? 1.130 0.264 -15.625 1.00 97.25 115 LYS A CA 1
ATOM 900 C C . LYS A 1 115 ? 2.281 0.959 -16.361 1.00 97.25 115 LYS A C 1
ATOM 902 O O . LYS A 1 115 ? 2.671 0.504 -17.434 1.00 97.25 115 LYS A O 1
ATOM 907 N N . GLN A 1 116 ? 2.888 1.983 -15.760 1.00 96.31 116 GLN A N 1
ATOM 908 C CA . GLN A 1 116 ? 4.039 2.686 -16.347 1.00 96.31 116 GLN A CA 1
ATOM 909 C C . GLN A 1 116 ? 5.217 1.745 -16.644 1.00 96.31 116 GLN A C 1
ATOM 911 O O . GLN A 1 116 ? 5.846 1.835 -17.703 1.00 96.31 116 GLN A O 1
ATOM 916 N N . LEU A 1 117 ? 5.503 0.810 -15.732 1.00 97.19 117 LEU A N 1
ATOM 917 C CA . LEU A 1 117 ? 6.553 -0.187 -15.922 1.00 97.19 117 LEU A CA 1
ATOM 918 C C . LEU A 1 117 ? 6.235 -1.117 -17.100 1.00 97.19 117 LEU A C 1
ATOM 920 O O . LEU A 1 117 ? 7.098 -1.353 -17.945 1.00 97.19 117 LEU A O 1
ATOM 924 N N . THR A 1 118 ? 4.994 -1.602 -17.191 1.00 97.62 118 THR A N 1
ATOM 925 C CA . THR A 1 118 ? 4.563 -2.465 -18.300 1.00 97.62 118 THR A CA 1
ATOM 926 C C . THR A 1 118 ? 4.596 -1.744 -19.647 1.00 97.62 118 THR A C 1
ATOM 928 O O . THR A 1 118 ? 5.046 -2.326 -20.630 1.00 97.62 118 THR A O 1
ATOM 931 N N . GLU A 1 119 ? 4.219 -0.463 -19.698 1.00 97.88 119 GLU A N 1
ATOM 932 C CA . GLU A 1 119 ? 4.306 0.362 -20.909 1.00 97.88 119 GLU A CA 1
ATOM 933 C C . GLU A 1 119 ? 5.759 0.573 -21.341 1.00 97.88 119 GLU A C 1
ATOM 935 O O . GLU A 1 119 ? 6.093 0.420 -22.515 1.00 97.88 119 GLU A O 1
ATOM 940 N N . THR A 1 120 ? 6.649 0.870 -20.393 1.00 97.00 120 THR A N 1
ATOM 941 C CA . THR A 1 120 ? 8.085 1.024 -20.668 1.00 97.00 120 THR A CA 1
ATOM 942 C C . THR A 1 120 ? 8.691 -0.279 -21.191 1.00 97.00 120 THR A C 1
ATOM 944 O O . THR A 1 120 ? 9.463 -0.274 -22.151 1.00 97.00 120 THR A O 1
ATOM 947 N N . HIS A 1 121 ? 8.315 -1.413 -20.600 1.00 96.62 121 HIS A N 1
ATOM 948 C CA . HIS A 1 121 ? 8.750 -2.731 -21.053 1.00 96.62 121 HIS A CA 1
ATOM 949 C C . HIS A 1 121 ? 8.222 -3.069 -22.456 1.00 96.62 121 HIS A C 1
ATOM 951 O O . HIS A 1 121 ? 8.970 -3.580 -23.294 1.00 96.62 121 HIS A O 1
ATOM 957 N N . ALA A 1 122 ? 6.958 -2.750 -22.742 1.00 97.44 122 ALA A N 1
ATOM 958 C CA . ALA A 1 122 ? 6.370 -2.928 -24.066 1.00 97.44 122 ALA A CA 1
ATOM 959 C C . ALA A 1 122 ? 7.102 -2.085 -25.123 1.00 97.44 122 ALA A C 1
ATOM 961 O O . ALA A 1 122 ? 7.464 -2.622 -26.168 1.00 97.44 122 ALA A O 1
ATOM 962 N N . LYS A 1 123 ? 7.416 -0.815 -24.822 1.00 97.56 123 LYS A N 1
ATOM 963 C CA . LYS A 1 123 ? 8.216 0.060 -25.700 1.00 97.56 123 LYS A CA 1
ATOM 964 C C . LYS A 1 123 ? 9.585 -0.546 -26.013 1.00 97.56 123 LYS A C 1
ATOM 966 O O . LYS A 1 123 ? 9.915 -0.731 -27.175 1.00 97.56 123 LYS A O 1
ATOM 971 N N . ARG A 1 124 ? 10.336 -0.981 -24.992 1.00 94.62 124 ARG A N 1
ATOM 972 C CA . ARG A 1 124 ? 11.633 -1.663 -25.192 1.00 94.62 124 ARG A CA 1
ATOM 973 C C . ARG A 1 124 ? 11.517 -2.946 -26.011 1.00 94.62 124 ARG A C 1
ATOM 975 O O . ARG A 1 124 ? 12.430 -3.289 -26.752 1.00 94.62 124 ARG A O 1
ATOM 982 N N . THR A 1 125 ? 10.410 -3.670 -25.861 1.00 96.75 125 THR A N 1
ATOM 983 C CA . THR A 1 125 ? 10.159 -4.893 -26.629 1.00 96.75 125 THR A CA 1
ATOM 984 C C . THR A 1 125 ? 9.883 -4.577 -28.097 1.00 96.75 125 THR A C 1
ATOM 986 O O . THR A 1 125 ? 10.421 -5.264 -28.961 1.00 96.75 125 THR A O 1
ATOM 989 N N . ALA A 1 126 ? 9.109 -3.527 -28.384 1.00 96.81 126 ALA A N 1
ATOM 990 C CA . ALA A 1 126 ? 8.887 -3.037 -29.744 1.00 96.81 126 ALA A CA 1
ATOM 991 C C . ALA A 1 126 ? 10.193 -2.527 -30.382 1.00 96.81 126 ALA A C 1
ATOM 993 O O . ALA A 1 126 ? 10.497 -2.865 -31.524 1.00 96.81 126 ALA A O 1
ATOM 994 N N . ASP A 1 127 ? 11.019 -1.822 -29.606 1.00 97.12 127 ASP A N 1
ATOM 995 C CA . ASP A 1 127 ? 12.311 -1.279 -30.042 1.00 97.12 127 ASP A CA 1
ATOM 996 C C . ASP A 1 127 ? 13.441 -2.320 -30.069 1.00 97.12 127 ASP A C 1
ATOM 998 O O . ASP A 1 127 ? 14.577 -1.994 -30.425 1.00 97.12 127 ASP A O 1
ATOM 1002 N N . ARG A 1 128 ? 13.158 -3.580 -29.707 1.00 97.19 128 ARG A N 1
ATOM 1003 C CA . ARG A 1 128 ? 14.163 -4.647 -29.580 1.00 97.19 128 ARG A CA 1
ATOM 1004 C C . ARG A 1 128 ? 15.031 -4.755 -30.826 1.00 97.19 128 ARG A C 1
ATOM 1006 O O . ARG A 1 128 ? 16.247 -4.823 -30.700 1.00 97.19 128 ARG A O 1
ATOM 1013 N N . LYS A 1 129 ? 14.414 -4.767 -32.011 1.00 95.75 129 LYS A N 1
ATOM 1014 C CA . LYS A 1 129 ? 15.149 -4.885 -33.273 1.00 95.75 129 LYS A CA 1
ATOM 1015 C C . LYS A 1 129 ? 16.128 -3.723 -33.449 1.00 95.75 129 LYS A C 1
ATOM 1017 O O . LYS A 1 129 ? 17.303 -3.969 -33.652 1.00 95.75 129 LYS A O 1
ATOM 1022 N N . GLY A 1 130 ? 15.679 -2.483 -33.261 1.00 96.31 130 GLY A N 1
ATOM 1023 C CA . GLY A 1 130 ? 16.551 -1.312 -33.385 1.00 96.31 130 GLY A CA 1
ATOM 1024 C C . GLY A 1 130 ? 17.677 -1.275 -32.347 1.00 96.31 130 GLY A C 1
ATOM 1025 O O . GLY A 1 130 ? 18.755 -0.771 -32.637 1.00 96.31 130 GLY A O 1
ATOM 1026 N N . ILE A 1 131 ? 17.456 -1.812 -31.141 1.00 92.19 131 ILE A N 1
ATOM 1027 C CA . ILE A 1 131 ? 18.522 -1.979 -30.139 1.00 92.19 131 ILE A CA 1
ATOM 1028 C C . ILE A 1 131 ? 19.555 -3.002 -30.620 1.00 92.19 131 ILE A C 1
ATOM 1030 O O . ILE A 1 131 ? 20.749 -2.732 -30.53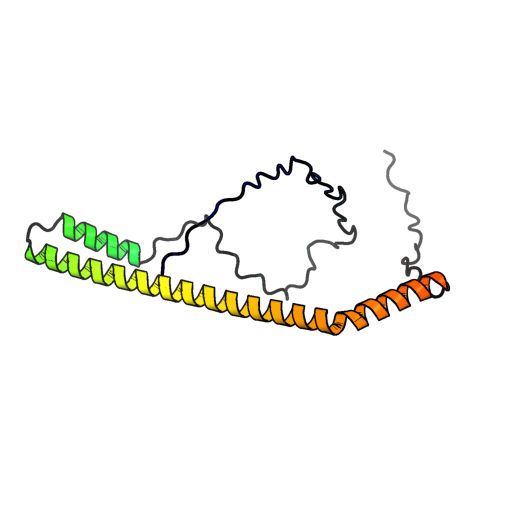0 1.00 92.19 131 ILE A O 1
ATOM 1034 N N . ILE A 1 132 ? 19.099 -4.149 -31.132 1.00 96.94 132 ILE A N 1
ATOM 1035 C CA . ILE A 1 132 ? 19.975 -5.203 -31.658 1.00 96.94 132 ILE A CA 1
ATOM 1036 C C . ILE A 1 132 ? 20.762 -4.689 -32.864 1.00 96.94 132 ILE A C 1
ATOM 1038 O O . ILE A 1 132 ? 21.974 -4.850 -32.879 1.00 96.94 132 ILE A O 1
ATOM 1042 N N . ASP A 1 133 ? 20.104 -4.027 -33.816 1.00 97.06 133 ASP A N 1
ATOM 1043 C CA . ASP A 1 133 ? 20.739 -3.487 -35.021 1.00 97.06 133 ASP A CA 1
ATOM 1044 C C . ASP A 1 133 ? 21.823 -2.460 -34.646 1.00 97.06 133 ASP A C 1
ATOM 1046 O O . ASP A 1 133 ? 22.966 -2.595 -35.065 1.00 97.06 133 ASP A O 1
ATOM 1050 N N . ARG A 1 134 ? 21.526 -1.504 -33.748 1.00 95.75 134 ARG A N 1
ATOM 1051 C CA . ARG A 1 134 ? 22.531 -0.537 -33.259 1.00 95.75 134 ARG A CA 1
ATOM 1052 C C . ARG A 1 134 ? 23.713 -1.203 -32.561 1.00 95.75 134 ARG A C 1
ATOM 1054 O O . ARG A 1 134 ? 24.836 -0.723 -32.676 1.00 95.75 134 ARG A O 1
ATOM 1061 N N . HIS A 1 135 ? 23.463 -2.262 -31.796 1.00 92.44 135 HIS A N 1
ATOM 1062 C CA . HIS A 1 135 ? 24.531 -2.988 -31.118 1.00 92.44 135 HIS A CA 1
ATOM 1063 C C . HIS A 1 135 ? 25.371 -3.806 -32.105 1.00 92.44 135 HIS A C 1
ATOM 1065 O O . HIS A 1 135 ? 26.590 -3.827 -31.988 1.00 92.44 135 HIS A O 1
ATOM 1071 N N . ALA A 1 136 ? 24.740 -4.421 -33.106 1.00 95.31 136 ALA A N 1
ATOM 1072 C CA . ALA A 1 136 ? 25.437 -5.106 -34.186 1.00 95.31 136 ALA A CA 1
ATOM 1073 C C . ALA A 1 136 ? 26.312 -4.129 -34.985 1.00 95.31 136 ALA A C 1
ATOM 1075 O O . ALA A 1 136 ? 27.493 -4.399 -35.172 1.00 95.31 136 ALA A O 1
ATOM 1076 N N . ASP A 1 137 ? 25.776 -2.967 -35.368 1.00 94.06 137 ASP A N 1
ATOM 1077 C CA . ASP A 1 137 ? 26.530 -1.912 -36.055 1.00 94.06 137 ASP A CA 1
ATOM 1078 C C . ASP A 1 137 ? 27.723 -1.426 -35.223 1.00 94.06 137 ASP A C 1
ATOM 1080 O O . ASP A 1 137 ? 28.797 -1.170 -35.764 1.00 94.06 137 ASP A O 1
ATOM 1084 N N . HIS A 1 138 ? 27.547 -1.298 -33.905 1.00 91.44 138 HIS A N 1
ATOM 1085 C CA . HIS A 1 138 ? 28.626 -0.937 -32.989 1.00 91.44 138 HIS A CA 1
ATOM 1086 C C . HIS A 1 138 ? 29.756 -1.972 -33.011 1.00 91.44 138 HIS A C 1
ATOM 1088 O O . HIS A 1 138 ? 30.903 -1.608 -33.245 1.00 91.44 138 HIS A O 1
ATOM 1094 N N . LEU A 1 139 ? 29.421 -3.256 -32.845 1.00 92.00 139 LEU A N 1
ATOM 1095 C CA . LEU A 1 139 ? 30.397 -4.349 -32.869 1.00 92.00 139 LEU A CA 1
ATOM 1096 C C . LEU A 1 139 ? 31.114 -4.457 -34.222 1.00 92.00 139 LEU A C 1
ATOM 1098 O O . LEU A 1 139 ? 32.308 -4.731 -34.266 1.00 92.00 139 LEU A O 1
ATOM 1102 N N . LEU A 1 140 ? 30.409 -4.228 -35.334 1.00 92.69 140 LEU A N 1
ATOM 1103 C CA . LEU A 1 140 ? 31.026 -4.235 -36.662 1.00 92.69 140 LEU A CA 1
ATOM 1104 C C . LEU A 1 140 ? 32.010 -3.072 -36.836 1.00 92.69 140 LEU A C 1
ATOM 1106 O O . LEU A 1 140 ? 33.116 -3.284 -37.320 1.00 92.69 140 LEU A O 1
ATOM 1110 N N . ARG A 1 141 ? 31.659 -1.864 -36.373 1.00 89.31 141 ARG A N 1
ATOM 1111 C CA . ARG A 1 141 ? 32.569 -0.706 -36.417 1.00 89.31 141 ARG A CA 1
ATOM 1112 C C . ARG A 1 141 ? 33.834 -0.919 -35.595 1.00 89.31 141 ARG A C 1
ATOM 1114 O O . ARG A 1 141 ? 34.901 -0.513 -36.042 1.00 89.31 141 ARG A O 1
ATOM 1121 N N . GLU A 1 142 ? 33.723 -1.546 -34.424 1.00 87.06 142 GLU A N 1
ATOM 1122 C CA . GLU A 1 142 ? 34.887 -1.919 -33.609 1.00 87.06 142 GLU A CA 1
ATOM 1123 C C . GLU A 1 142 ? 35.832 -2.852 -34.379 1.00 87.06 142 GLU A C 1
ATOM 1125 O O . GLU A 1 142 ? 37.037 -2.620 -34.404 1.00 87.06 142 GLU A O 1
ATOM 1130 N N . VAL A 1 143 ? 35.290 -3.863 -35.068 1.00 90.44 143 VAL A N 1
ATOM 1131 C CA . VAL A 1 143 ? 36.084 -4.795 -35.890 1.00 90.44 143 VAL A CA 1
ATOM 1132 C C . VAL A 1 143 ? 36.754 -4.092 -37.072 1.00 90.44 143 VAL A C 1
ATOM 1134 O O . VAL A 1 143 ? 37.899 -4.401 -37.397 1.00 90.44 143 VAL A O 1
ATOM 1137 N N . ASP A 1 144 ? 36.074 -3.125 -37.684 1.00 88.81 144 ASP A N 1
ATOM 1138 C CA . ASP A 1 144 ? 36.610 -2.344 -38.802 1.00 88.81 144 ASP A CA 1
ATOM 1139 C C . ASP A 1 144 ? 37.660 -1.295 -38.367 1.00 88.81 144 ASP A C 1
ATOM 1141 O O . ASP A 1 144 ? 38.145 -0.527 -39.201 1.00 88.81 144 ASP A O 1
ATOM 1145 N N . GLY A 1 145 ? 38.012 -1.219 -37.074 1.00 84.00 145 GLY A N 1
ATOM 1146 C CA . GLY A 1 145 ? 38.932 -0.206 -36.538 1.00 84.00 145 GLY A CA 1
ATOM 1147 C C . GLY A 1 145 ? 38.365 1.220 -36.583 1.00 84.00 145 GLY A C 1
ATOM 1148 O O . GLY A 1 145 ? 39.098 2.195 -36.445 1.00 84.00 145 GLY A O 1
ATOM 1149 N N . LEU A 1 146 ? 37.052 1.338 -36.797 1.00 77.19 146 LEU A N 1
ATOM 1150 C CA . LEU A 1 146 ? 36.251 2.567 -36.759 1.00 77.19 146 LEU A CA 1
ATOM 1151 C C . LEU A 1 146 ? 35.489 2.691 -35.431 1.00 77.19 146 LEU A C 1
ATOM 1153 O O . LEU A 1 146 ? 34.572 3.509 -35.304 1.00 77.19 146 LEU A O 1
ATOM 1157 N N . GLY A 1 147 ? 35.823 1.841 -34.458 1.00 68.44 147 GLY A N 1
ATOM 1158 C CA . GLY A 1 147 ? 35.349 1.972 -33.095 1.00 68.44 147 GLY A CA 1
ATOM 1159 C C . GLY A 1 147 ? 35.756 3.334 -32.549 1.00 68.44 147 GLY A C 1
ATOM 1160 O O . GLY A 1 147 ? 36.829 3.850 -32.864 1.00 68.44 147 GLY A O 1
ATOM 1161 N N . TRP A 1 148 ? 34.902 3.915 -31.712 1.00 69.50 148 TRP A N 1
ATOM 1162 C CA . TRP A 1 148 ? 35.323 4.995 -30.826 1.00 69.50 148 TRP A CA 1
ATOM 1163 C C . TRP A 1 148 ? 36.216 4.359 -29.759 1.00 69.50 148 TRP A C 1
ATOM 1165 O O . TRP A 1 148 ? 35.791 4.164 -28.622 1.00 69.50 148 TRP A O 1
ATOM 1175 N N . GLU A 1 149 ? 37.412 3.914 -30.147 1.00 60.03 149 GLU A N 1
ATOM 1176 C CA . GLU A 1 149 ? 38.437 3.545 -29.189 1.00 60.03 149 GLU A CA 1
ATOM 1177 C C . GLU A 1 149 ? 38.718 4.798 -28.371 1.00 60.03 149 GLU A C 1
ATOM 1179 O O . GLU A 1 149 ? 39.324 5.746 -28.857 1.00 60.03 149 GLU A O 1
ATOM 1184 N N . PHE A 1 150 ? 38.185 4.787 -27.150 1.00 56.56 150 PHE A N 1
ATOM 1185 C CA . PHE A 1 150 ? 38.744 5.472 -26.005 1.00 56.56 150 PHE A CA 1
ATOM 1186 C C . PHE A 1 150 ? 39.143 6.935 -26.287 1.00 56.56 150 PHE A C 1
ATOM 1188 O O . PHE A 1 150 ? 40.310 7.252 -26.511 1.00 56.56 150 PHE A O 1
ATOM 1195 N N . ASP A 1 151 ? 38.212 7.857 -26.023 1.00 53.94 151 ASP A N 1
ATOM 1196 C CA . ASP A 1 151 ? 38.580 8.994 -25.169 1.00 53.94 151 ASP A CA 1
ATOM 1197 C C . ASP A 1 151 ? 39.003 8.406 -23.804 1.00 53.94 151 ASP A C 1
ATOM 1199 O O . ASP A 1 151 ? 38.328 8.563 -22.788 1.00 53.94 151 ASP A O 1
ATOM 1203 N N . GLU A 1 152 ? 40.113 7.660 -23.764 1.00 56.47 152 GLU A N 1
ATOM 1204 C CA . GLU A 1 152 ? 40.936 7.668 -22.573 1.00 56.47 152 GLU A CA 1
ATOM 1205 C C . GLU A 1 152 ? 41.265 9.149 -22.441 1.00 56.47 152 GLU A C 1
ATOM 1207 O O . GLU A 1 152 ? 41.858 9.698 -23.380 1.00 56.47 152 GLU A O 1
ATOM 1212 N N . PRO A 1 153 ? 40.798 9.849 -21.385 1.00 59.94 153 PRO A N 1
ATOM 1213 C CA . PRO A 1 153 ? 41.245 11.210 -21.173 1.00 59.94 153 PRO A CA 1
ATOM 1214 C C . PRO A 1 153 ? 42.751 11.101 -21.251 1.00 59.94 153 PRO A C 1
ATOM 1216 O O . PRO A 1 153 ? 43.314 10.296 -20.502 1.00 59.94 153 PRO A O 1
ATOM 1219 N N . ALA A 1 154 ? 43.352 11.781 -22.239 1.00 57.09 154 ALA A N 1
ATOM 1220 C CA . ALA A 1 154 ? 44.785 11.757 -22.448 1.00 57.09 154 ALA A CA 1
ATOM 1221 C C . ALA A 1 154 ? 45.375 11.791 -21.053 1.00 57.09 154 ALA A C 1
ATOM 1223 O O . ALA A 1 154 ? 45.045 12.708 -20.296 1.00 57.09 154 ALA A O 1
ATOM 1224 N N . MET A 1 155 ? 46.085 10.730 -20.667 1.00 53.97 155 MET A N 1
ATOM 1225 C CA . MET A 1 155 ? 46.838 10.716 -19.430 1.00 53.97 155 MET A CA 1
ATOM 1226 C C . MET A 1 155 ? 47.826 11.868 -19.592 1.00 53.97 155 MET A C 1
ATOM 1228 O O . MET A 1 155 ? 48.935 11.698 -20.095 1.00 53.97 155 MET A O 1
ATOM 1232 N N . VAL A 1 156 ? 47.368 13.077 -19.262 1.00 61.78 156 VAL A N 1
ATOM 1233 C CA . VAL A 1 156 ? 48.162 14.230 -18.906 1.00 61.78 156 VAL A CA 1
ATOM 1234 C C . VAL A 1 156 ? 48.921 13.660 -17.741 1.00 61.78 156 VAL A C 1
ATOM 1236 O O . VAL A 1 156 ? 48.347 13.478 -16.672 1.00 61.78 156 VAL A O 1
ATOM 1239 N N . GLY A 1 157 ? 50.128 13.173 -18.027 1.00 55.59 157 GLY A N 1
ATOM 1240 C CA . GLY A 1 157 ? 50.923 12.482 -17.038 1.00 55.59 157 GLY A CA 1
ATOM 1241 C C . GLY A 1 157 ? 50.979 13.387 -15.831 1.00 55.59 157 GLY A C 1
ATOM 1242 O O . GLY A 1 157 ? 51.52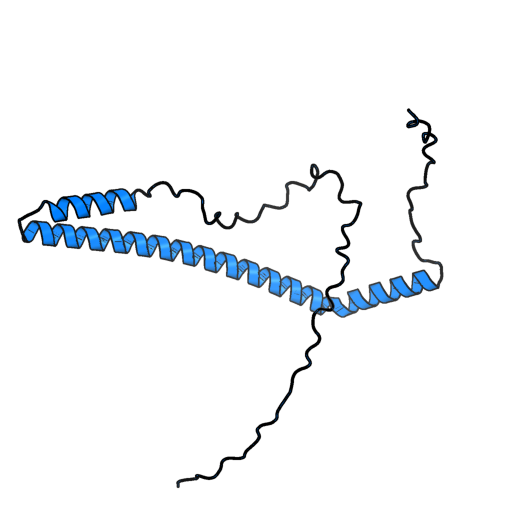1 14.481 -15.947 1.00 55.59 157 GLY A O 1
ATOM 1243 N N . ASP A 1 158 ? 50.372 12.964 -14.724 1.00 58.53 158 ASP A N 1
ATOM 1244 C CA . ASP A 1 158 ? 50.613 13.597 -13.442 1.00 58.53 158 ASP A CA 1
ATOM 1245 C C . ASP A 1 158 ? 52.116 13.431 -13.201 1.00 58.53 158 ASP A C 1
ATOM 1247 O O . ASP A 1 158 ? 52.581 12.302 -13.002 1.00 58.53 158 ASP A O 1
ATOM 1251 N N . PRO A 1 159 ? 52.923 14.507 -13.250 1.00 59.91 159 PRO A N 1
ATOM 1252 C CA . PRO A 1 159 ? 54.350 14.396 -13.003 1.00 59.91 159 PRO A CA 1
ATOM 1253 C C . PRO A 1 159 ? 54.655 14.213 -11.507 1.00 59.91 159 PRO A C 1
ATOM 1255 O O . PRO A 1 159 ? 55.813 14.326 -11.112 1.00 59.91 159 PRO A O 1
ATOM 1258 N N . ASP A 1 160 ? 53.659 13.930 -10.660 1.00 59.78 160 ASP A N 1
ATOM 1259 C CA . ASP A 1 160 ? 53.811 13.973 -9.209 1.00 59.78 160 ASP A CA 1
ATOM 1260 C C . ASP A 1 160 ? 53.597 12.619 -8.520 1.00 59.78 160 ASP A C 1
ATOM 1262 O O . ASP A 1 160 ? 52.729 12.423 -7.674 1.00 59.78 160 ASP A O 1
ATOM 1266 N N . LEU A 1 161 ? 54.471 11.666 -8.850 1.00 59.59 161 LEU A N 1
ATOM 1267 C CA . LEU A 1 161 ? 54.749 10.505 -7.996 1.00 59.59 161 LEU A CA 1
ATOM 1268 C C . LEU A 1 161 ? 55.854 10.811 -6.963 1.00 59.59 161 LEU A C 1
ATOM 1270 O O . LEU A 1 161 ? 56.589 9.912 -6.554 1.00 59.59 161 LEU A O 1
ATOM 1274 N N . SER A 1 162 ? 56.006 12.073 -6.534 1.00 62.00 162 SER A N 1
ATOM 1275 C CA . SER A 1 162 ? 57.121 12.483 -5.668 1.00 62.00 162 SER A CA 1
ATOM 1276 C C . SER A 1 162 ? 56.857 12.408 -4.157 1.00 62.00 162 SER A C 1
ATOM 1278 O O . SER A 1 162 ? 57.785 12.616 -3.379 1.00 62.00 162 SER A O 1
ATOM 1280 N N . TYR A 1 163 ? 55.665 12.012 -3.694 1.00 58.34 163 TYR A N 1
ATOM 1281 C CA . TYR A 1 163 ? 55.399 11.899 -2.252 1.00 58.34 163 TYR A CA 1
ATOM 1282 C C . TYR A 1 163 ? 54.830 10.544 -1.822 1.00 58.34 163 TYR A C 1
ATOM 1284 O O . TYR A 1 163 ? 53.619 10.340 -1.809 1.00 58.34 163 TYR A O 1
ATOM 1292 N N . ARG A 1 164 ? 55.724 9.654 -1.363 1.00 52.00 164 ARG A N 1
ATOM 1293 C CA . ARG A 1 164 ? 55.677 9.020 -0.022 1.00 52.00 164 ARG A CA 1
ATOM 1294 C C . ARG A 1 164 ? 56.782 7.969 0.137 1.00 52.00 164 ARG A C 1
ATOM 1296 O O . ARG A 1 164 ? 56.556 6.770 0.011 1.00 52.00 164 ARG A O 1
ATOM 1303 N N . ILE A 1 165 ? 57.973 8.440 0.493 1.00 56.06 165 ILE A N 1
ATOM 1304 C CA . ILE A 1 165 ? 58.899 7.685 1.340 1.00 56.06 165 ILE A CA 1
ATOM 1305 C C . ILE A 1 165 ? 59.224 8.603 2.517 1.00 56.06 165 ILE A C 1
ATOM 1307 O O . ILE A 1 165 ? 59.929 9.594 2.338 1.00 56.06 165 ILE A O 1
ATOM 1311 N N . ASN A 1 166 ? 58.603 8.318 3.663 1.00 55.09 166 ASN A N 1
ATOM 1312 C CA . ASN A 1 166 ? 59.141 8.400 5.027 1.00 55.09 166 ASN A CA 1
ATOM 1313 C C . ASN A 1 166 ? 58.033 8.045 6.021 1.00 55.09 166 ASN A C 1
ATOM 1315 O O . ASN A 1 166 ? 56.986 8.731 6.006 1.00 55.09 166 ASN A O 1
#